Protein AF-A0A7T8K8V7-F1 (afdb_monomer_lite)

Radius of gyration: 13.33 Å; chains: 1; bounding box: 26×23×47 Å

Foldseek 3Di:
DPDPPVVVLQVLLVVLLVVCLPVDAAQAVDPPGDPVVLVVVLVVSCVVSVRDPVCSVVSSVSRYDHD

pLDDT: mean 84.64, std 13.3, range [46.56, 95.31]

Sequence (67 aa):
MTSANANNSLYNDMERISELKNTMPRFNGQQGSNLNMFISNIERIQKVQEISDANTAELAHSYMTGE

Secondary structure (DSSP, 8-state):
--SHHHHHHHHHHHHHHHHHTTSSPPB---TT--HHHHHHHHHHHHHHTT--GGGHHHHHHHTB---

Structure (mmCIF, N/CA/C/O backbone):
data_AF-A0A7T8K8V7-F1
#
_entry.id   AF-A0A7T8K8V7-F1
#
loop_
_atom_site.group_PDB
_atom_site.id
_atom_site.type_symbol
_atom_site.label_atom_id
_atom_site.label_alt_id
_atom_site.label_comp_id
_atom_site.label_asym_id
_atom_site.label_entity_id
_atom_site.label_seq_id
_atom_site.pdbx_PDB_ins_code
_atom_site.Cartn_x
_atom_site.Cartn_y
_atom_site.Cartn_z
_atom_site.occupancy
_atom_site.B_iso_or_equiv
_atom_site.auth_seq_id
_atom_site.auth_comp_id
_atom_site.auth_asym_id
_atom_site.auth_atom_id
_atom_site.pdbx_PDB_model_num
ATOM 1 N N . MET A 1 1 ? -4.999 13.937 28.435 1.00 46.56 1 MET A N 1
ATOM 2 C CA . MET A 1 1 ? -4.707 12.496 28.264 1.00 46.56 1 MET A CA 1
ATOM 3 C C . MET A 1 1 ? -4.864 12.148 26.785 1.00 46.56 1 MET A C 1
ATOM 5 O O . MET A 1 1 ? -5.962 11.798 26.392 1.00 46.56 1 MET A O 1
ATOM 9 N N . THR A 1 2 ? -3.843 12.296 25.936 1.00 48.62 2 THR A N 1
ATOM 10 C CA . THR A 1 2 ? -3.994 12.043 24.480 1.00 48.62 2 THR A CA 1
ATOM 11 C C . THR A 1 2 ? -2.657 11.669 23.827 1.00 48.62 2 THR A C 1
ATOM 13 O O . THR A 1 2 ? -2.175 12.353 22.935 1.00 48.62 2 THR A O 1
ATOM 16 N N . SER A 1 3 ? -2.030 10.582 24.281 1.00 49.59 3 SER A N 1
ATOM 17 C CA . SER A 1 3 ? -0.866 9.992 23.582 1.00 49.59 3 SER A CA 1
ATOM 18 C C . SER A 1 3 ? -0.932 8.468 23.455 1.00 49.59 3 SER A C 1
ATOM 20 O O . SER A 1 3 ? -0.133 7.884 22.736 1.00 49.59 3 SER A O 1
ATOM 22 N N . ALA A 1 4 ? -1.913 7.814 24.085 1.00 51.16 4 ALA A N 1
ATOM 23 C CA . ALA A 1 4 ? -2.072 6.363 24.000 1.00 51.16 4 ALA A CA 1
ATOM 24 C C . ALA A 1 4 ? -2.746 5.890 22.692 1.00 51.16 4 ALA A C 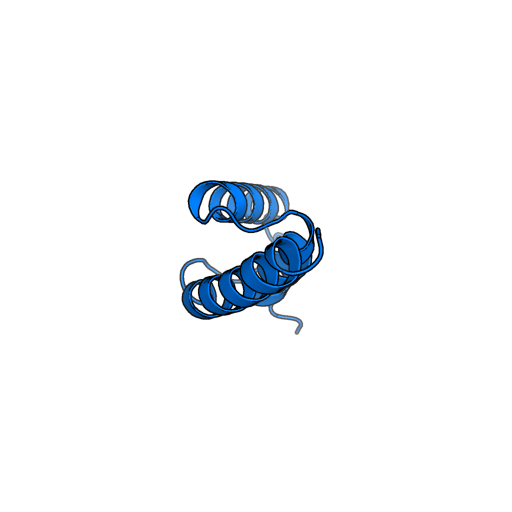1
ATOM 26 O O . ALA A 1 4 ? -2.568 4.741 22.310 1.00 51.16 4 ALA A O 1
ATOM 27 N N . ASN A 1 5 ? -3.487 6.757 21.983 1.00 59.19 5 ASN A N 1
ATOM 28 C CA . ASN A 1 5 ? -4.284 6.340 20.818 1.00 59.19 5 ASN A CA 1
ATOM 29 C C . ASN A 1 5 ? -3.495 6.339 19.492 1.00 59.19 5 ASN A C 1
ATOM 31 O O . ASN A 1 5 ? -3.705 5.475 18.650 1.00 59.19 5 ASN A O 1
ATOM 35 N N . ALA A 1 6 ? -2.541 7.264 19.322 1.00 59.28 6 ALA A N 1
ATOM 36 C CA . ALA A 1 6 ? -1.719 7.331 18.110 1.00 59.28 6 ALA A CA 1
ATOM 37 C C . ALA A 1 6 ? -0.701 6.181 18.048 1.00 59.28 6 ALA A C 1
ATOM 39 O O . ALA A 1 6 ? -0.597 5.507 17.032 1.00 59.28 6 ALA A O 1
ATOM 40 N N . ASN A 1 7 ? -0.018 5.889 19.160 1.00 58.06 7 ASN A N 1
ATOM 41 C CA . ASN A 1 7 ? 0.983 4.817 19.208 1.00 58.06 7 ASN A CA 1
ATOM 42 C C . ASN A 1 7 ? 0.371 3.423 18.995 1.00 58.06 7 ASN A C 1
ATOM 44 O O . ASN A 1 7 ? 1.007 2.568 18.385 1.00 58.06 7 ASN A O 1
ATOM 48 N N . ASN A 1 8 ? -0.868 3.208 19.450 1.00 62.62 8 ASN A N 1
ATOM 49 C CA . ASN A 1 8 ? -1.580 1.947 19.243 1.00 62.62 8 ASN A CA 1
ATOM 50 C C . ASN A 1 8 ? -2.034 1.784 17.781 1.00 62.62 8 ASN A C 1
ATOM 52 O O . ASN A 1 8 ? -1.909 0.707 17.208 1.00 62.62 8 ASN A O 1
ATOM 56 N N . SER A 1 9 ? -2.492 2.873 17.149 1.00 73.94 9 SER A N 1
ATOM 57 C CA . SER A 1 9 ? -2.823 2.884 15.717 1.00 73.94 9 SER A CA 1
ATOM 58 C C . SER A 1 9 ? -1.591 2.620 14.847 1.00 73.94 9 SER A C 1
ATOM 60 O O . SER A 1 9 ? -1.665 1.829 13.916 1.00 73.94 9 SER A O 1
ATOM 62 N N . LEU A 1 10 ? -0.446 3.227 15.178 1.00 77.56 10 LEU A N 1
ATOM 63 C CA . LEU A 1 10 ? 0.798 3.052 14.422 1.00 77.56 10 LEU A CA 1
ATOM 64 C C . LEU A 1 10 ? 1.331 1.614 14.488 1.00 77.56 10 LEU A C 1
ATOM 66 O O . LEU A 1 10 ? 1.781 1.085 13.476 1.00 77.56 10 LEU A O 1
ATOM 70 N N . TYR A 1 11 ? 1.286 0.979 15.663 1.00 79.00 11 TYR A N 1
ATOM 71 C CA . TYR A 1 11 ? 1.720 -0.412 15.819 1.00 79.00 11 TYR A CA 1
ATOM 72 C C . TYR A 1 11 ? 0.845 -1.372 15.000 1.00 79.00 11 TYR A C 1
ATOM 74 O O . TYR A 1 11 ? 1.370 -2.205 14.262 1.00 79.00 11 TYR A O 1
ATOM 82 N N . ASN A 1 12 ? -0.478 -1.193 15.064 1.00 87.31 12 ASN A N 1
ATOM 83 C CA . ASN A 1 12 ? -1.430 -2.013 14.314 1.00 87.31 12 ASN A CA 1
ATOM 84 C C . ASN A 1 12 ? -1.277 -1.845 12.795 1.00 87.31 12 ASN A C 1
ATOM 86 O O . ASN A 1 12 ? -1.390 -2.818 12.054 1.00 87.31 12 ASN A O 1
ATOM 90 N N . ASP A 1 13 ? -0.984 -0.634 12.316 1.00 91.69 13 ASP A N 1
ATOM 91 C CA . ASP A 1 13 ? -0.715 -0.397 10.895 1.00 91.69 13 ASP A CA 1
ATOM 92 C C . ASP A 1 13 ? 0.514 -1.171 10.408 1.00 91.69 13 ASP A C 1
ATOM 94 O O . ASP A 1 13 ? 0.487 -1.744 9.323 1.00 91.69 13 ASP A O 1
ATOM 98 N N . MET A 1 14 ? 1.590 -1.210 11.200 1.00 91.56 14 MET A N 1
ATOM 99 C CA . MET A 1 14 ? 2.825 -1.910 10.826 1.00 91.56 14 MET A CA 1
ATOM 100 C C . MET A 1 14 ? 2.632 -3.427 10.757 1.00 91.56 14 MET A C 1
ATOM 102 O O . MET A 1 14 ? 3.177 -4.075 9.860 1.00 91.56 14 MET A O 1
ATOM 106 N N . GLU A 1 15 ? 1.829 -3.990 11.662 1.00 91.88 15 GLU A N 1
ATOM 107 C CA . GLU A 1 15 ? 1.416 -5.395 11.607 1.00 91.88 15 GLU A CA 1
ATOM 108 C C . GLU A 1 15 ? 0.615 -5.677 10.327 1.00 91.88 15 GLU A C 1
ATOM 110 O O . GLU A 1 15 ? 1.010 -6.535 9.536 1.00 91.88 15 GLU A O 1
ATOM 115 N N . ARG A 1 16 ? -0.417 -4.869 10.042 1.00 90.81 16 ARG A N 1
ATOM 116 C CA . ARG A 1 16 ? -1.229 -4.981 8.815 1.00 90.81 16 ARG A CA 1
ATOM 117 C C . ARG A 1 16 ? -0.383 -4.859 7.550 1.00 90.81 16 ARG A C 1
ATOM 119 O O . ARG A 1 16 ? -0.496 -5.684 6.650 1.00 90.81 16 ARG A O 1
ATOM 126 N N . ILE A 1 17 ? 0.506 -3.865 7.471 1.00 92.44 17 ILE A N 1
ATOM 127 C CA . ILE A 1 17 ? 1.419 -3.689 6.330 1.00 92.44 17 ILE A CA 1
ATOM 128 C C . ILE A 1 17 ? 2.276 -4.942 6.137 1.00 92.44 17 ILE A C 1
ATOM 130 O O . ILE A 1 17 ? 2.460 -5.374 5.002 1.00 92.44 17 ILE A O 1
ATOM 134 N N . SER A 1 18 ? 2.773 -5.552 7.217 1.00 90.69 18 SER A N 1
ATOM 135 C CA . SER A 1 18 ? 3.562 -6.787 7.149 1.00 90.69 18 SER A CA 1
ATOM 136 C C . SER A 1 18 ? 2.791 -7.948 6.511 1.00 90.69 18 SER A C 1
ATOM 138 O O . SER A 1 18 ? 3.347 -8.656 5.670 1.00 90.69 18 SER A O 1
ATOM 140 N N . GLU A 1 19 ? 1.510 -8.104 6.845 1.00 90.38 19 GLU A N 1
ATOM 141 C CA . GLU A 1 19 ? 0.629 -9.129 6.266 1.00 90.38 19 GLU A CA 1
ATOM 142 C C . GLU A 1 19 ? 0.332 -8.882 4.778 1.00 90.38 19 GLU A C 1
ATOM 144 O O . GLU A 1 19 ? 0.116 -9.817 4.004 1.00 90.38 19 GLU A O 1
ATOM 149 N N . LEU A 1 20 ? 0.366 -7.620 4.352 1.00 89.69 20 LEU A N 1
ATOM 150 C CA . LEU A 1 20 ? -0.017 -7.203 3.007 1.00 89.69 20 LEU A CA 1
ATOM 151 C C . LEU A 1 20 ? 1.107 -7.351 1.971 1.00 89.69 20 LEU A C 1
ATOM 153 O O . LEU A 1 20 ? 0.805 -7.452 0.786 1.00 89.69 20 LEU A O 1
ATOM 157 N N . LYS A 1 21 ? 2.382 -7.459 2.372 1.00 82.19 21 LYS A N 1
ATOM 158 C CA . LYS A 1 21 ? 3.586 -7.398 1.498 1.00 82.19 21 LYS A CA 1
ATOM 159 C C . LYS A 1 21 ? 3.590 -8.278 0.235 1.00 82.19 21 LYS A C 1
ATOM 161 O O . LYS A 1 21 ? 4.406 -8.051 -0.656 1.00 82.19 21 LYS A O 1
ATOM 166 N N . ASN A 1 22 ? 2.712 -9.279 0.143 1.00 82.88 22 ASN A N 1
ATOM 167 C CA . ASN A 1 22 ? 2.612 -10.209 -0.987 1.00 82.88 22 ASN A CA 1
ATOM 168 C C . ASN A 1 22 ? 1.209 -10.285 -1.625 1.00 82.88 22 ASN A C 1
ATOM 170 O O . ASN A 1 22 ? 0.945 -11.190 -2.413 1.00 82.88 22 ASN A O 1
ATOM 174 N N . THR A 1 23 ? 0.293 -9.371 -1.295 1.00 87.25 23 THR A N 1
ATOM 175 C CA . THR A 1 23 ? -1.097 -9.404 -1.795 1.00 87.25 23 THR A CA 1
ATOM 176 C C . THR A 1 23 ? -1.289 -8.709 -3.143 1.00 87.25 23 THR A C 1
ATOM 178 O O . THR A 1 23 ? -2.335 -8.878 -3.769 1.00 87.25 23 THR A O 1
ATOM 181 N N . MET A 1 24 ? -0.287 -7.967 -3.627 1.00 86.38 24 MET A N 1
ATOM 182 C CA . MET A 1 24 ? -0.277 -7.406 -4.978 1.00 86.38 24 MET A CA 1
ATOM 183 C C . MET A 1 24 ? 1.115 -7.480 -5.625 1.00 86.38 24 MET A C 1
ATOM 185 O O . MET A 1 24 ? 2.117 -7.571 -4.908 1.00 86.38 24 MET A O 1
ATOM 189 N N . PRO A 1 25 ? 1.198 -7.440 -6.971 1.00 86.06 25 PRO A N 1
ATOM 190 C CA . PRO A 1 25 ? 2.468 -7.363 -7.682 1.00 86.06 25 PRO A CA 1
ATOM 191 C C . PRO A 1 25 ? 3.290 -6.151 -7.247 1.00 86.06 25 PRO A C 1
ATOM 193 O O . PRO A 1 25 ? 2.747 -5.072 -7.001 1.00 86.06 25 PRO A O 1
ATOM 196 N N . ARG A 1 26 ? 4.609 -6.330 -7.189 1.00 89.69 26 ARG A N 1
ATOM 197 C CA . ARG A 1 26 ? 5.529 -5.262 -6.805 1.00 89.69 26 ARG A CA 1
ATOM 198 C C . ARG A 1 26 ? 5.746 -4.272 -7.946 1.00 89.69 26 ARG A C 1
ATOM 200 O O . ARG A 1 26 ? 5.768 -4.648 -9.117 1.00 89.69 26 ARG A O 1
ATOM 207 N N . PHE A 1 27 ? 5.917 -3.005 -7.591 1.00 92.19 27 PHE A N 1
ATOM 208 C CA . PHE A 1 27 ? 6.266 -1.935 -8.512 1.00 92.19 27 PHE A CA 1
ATOM 209 C C . PHE A 1 27 ? 7.787 -1.802 -8.598 1.00 92.19 27 PHE A C 1
ATOM 211 O O . PHE A 1 27 ? 8.456 -1.561 -7.596 1.00 92.19 27 PHE A O 1
ATOM 218 N N . ASN A 1 28 ? 8.334 -1.960 -9.801 1.00 90.06 28 ASN A N 1
ATOM 219 C CA . ASN A 1 28 ? 9.779 -1.968 -10.037 1.00 90.06 28 ASN A CA 1
ATOM 220 C C . ASN A 1 28 ? 10.324 -0.653 -10.619 1.00 90.06 28 ASN A C 1
ATOM 222 O O . ASN A 1 28 ? 11.509 -0.560 -10.907 1.00 90.06 28 ASN A O 1
ATOM 226 N N . GLY A 1 29 ? 9.471 0.352 -10.853 1.00 87.81 29 GLY A N 1
ATOM 227 C CA . GLY A 1 29 ? 9.890 1.655 -11.378 1.00 87.81 29 GLY A CA 1
ATOM 228 C C . GLY A 1 29 ? 10.487 1.646 -12.792 1.00 87.81 29 GLY A C 1
ATOM 229 O O . GLY A 1 29 ? 10.934 2.691 -13.261 1.00 87.81 29 GLY A O 1
ATOM 230 N N . GLN A 1 30 ? 10.491 0.509 -13.498 1.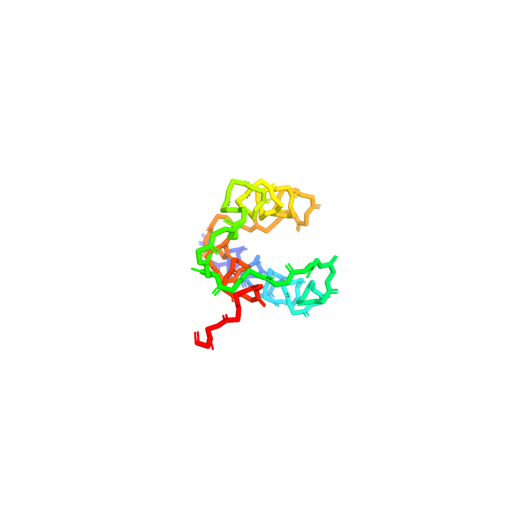00 88.31 30 GLN A N 1
ATOM 231 C CA . GLN A 1 30 ? 11.067 0.405 -14.839 1.00 88.31 30 GLN A CA 1
ATOM 232 C C . GLN A 1 30 ? 10.213 1.142 -15.877 1.00 88.31 30 GLN A C 1
ATOM 234 O O . GLN A 1 30 ? 9.007 1.339 -15.701 1.00 88.31 30 GLN A O 1
ATOM 239 N N . GLN A 1 31 ? 10.825 1.538 -16.996 1.00 81.69 31 GLN A N 1
ATOM 240 C CA . GLN A 1 31 ? 10.103 2.156 -18.107 1.00 81.69 31 GLN A CA 1
ATOM 241 C C . GLN A 1 31 ? 8.988 1.216 -18.600 1.00 81.69 31 GLN A C 1
ATOM 243 O O . GLN A 1 31 ? 9.236 0.056 -18.911 1.00 81.69 31 GLN A O 1
ATOM 248 N N . GLY A 1 32 ? 7.751 1.717 -18.650 1.00 81.00 32 GLY A N 1
ATOM 249 C CA . GLY A 1 32 ? 6.564 0.919 -18.985 1.00 81.00 32 GLY A CA 1
ATOM 250 C C . GLY A 1 32 ? 5.818 0.342 -17.776 1.00 81.00 32 GLY A C 1
ATOM 251 O O . GLY A 1 32 ? 4.713 -0.172 -17.942 1.00 81.00 32 GLY A O 1
ATOM 252 N N . SER A 1 33 ? 6.357 0.476 -16.558 1.00 85.00 33 SER A N 1
ATOM 253 C CA . SER A 1 33 ? 5.606 0.185 -15.335 1.00 85.00 33 SER A CA 1
ATOM 254 C C . SER A 1 33 ? 4.431 1.160 -15.175 1.00 85.00 33 SER A C 1
ATOM 256 O O . SER A 1 33 ? 4.537 2.364 -15.420 1.00 85.00 33 SER A O 1
ATOM 258 N N . ASN A 1 34 ? 3.266 0.633 -14.792 1.00 90.12 34 ASN A N 1
ATOM 259 C CA . ASN A 1 34 ? 2.050 1.432 -1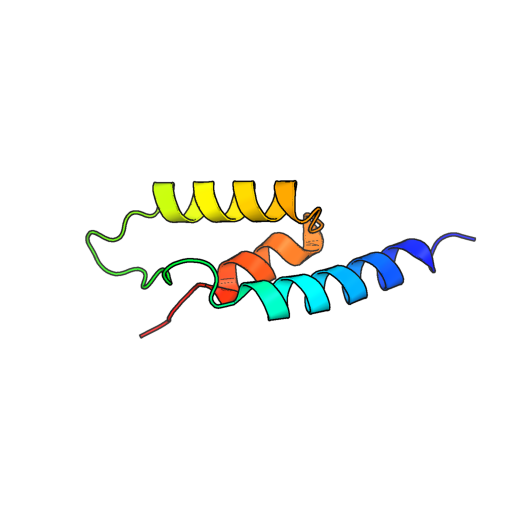4.668 1.00 90.12 34 ASN A CA 1
ATOM 260 C C . ASN A 1 34 ? 1.979 2.098 -13.286 1.00 90.12 34 ASN A C 1
ATOM 262 O O . ASN A 1 34 ? 1.345 1.582 -12.365 1.00 90.12 34 ASN A O 1
ATOM 266 N N . LEU A 1 35 ? 2.633 3.256 -13.161 1.00 91.25 35 LEU A N 1
ATOM 267 C CA . LEU A 1 35 ? 2.656 4.060 -11.935 1.00 91.25 35 LEU A CA 1
ATOM 268 C C . LEU A 1 35 ? 1.244 4.395 -11.427 1.00 91.25 35 LEU A C 1
ATOM 270 O O . LEU A 1 35 ? 0.986 4.306 -10.231 1.00 91.25 35 LEU A O 1
ATOM 274 N N . ASN A 1 36 ? 0.314 4.723 -12.328 1.00 93.56 36 ASN A N 1
ATOM 275 C CA . ASN A 1 36 ? -1.056 5.072 -11.944 1.00 93.56 36 ASN A CA 1
ATOM 276 C C . ASN A 1 36 ? -1.779 3.886 -11.297 1.00 93.56 36 ASN A C 1
ATOM 278 O O . ASN A 1 36 ? -2.440 4.049 -10.277 1.00 93.56 36 ASN A O 1
ATOM 282 N N . MET A 1 37 ? -1.618 2.681 -11.853 1.00 92.69 37 MET A N 1
ATOM 283 C CA . MET A 1 37 ? -2.197 1.466 -11.274 1.00 92.69 37 MET A CA 1
ATOM 284 C C . MET A 1 37 ? -1.585 1.143 -9.909 1.00 92.69 37 MET A C 1
ATOM 286 O O . MET A 1 37 ? -2.309 0.749 -8.997 1.00 92.69 37 MET A O 1
ATOM 290 N N . PHE A 1 38 ? -0.273 1.339 -9.751 1.00 93.81 38 PHE A N 1
ATOM 291 C CA . PHE A 1 38 ? 0.389 1.187 -8.458 1.00 93.81 38 PHE A CA 1
ATOM 292 C C . PHE A 1 38 ? -0.203 2.139 -7.409 1.00 93.81 38 PHE A C 1
ATOM 294 O O . PHE A 1 38 ? -0.645 1.675 -6.361 1.00 93.81 38 PHE A O 1
ATOM 301 N N . ILE A 1 39 ? -0.302 3.437 -7.718 1.00 94.19 39 ILE A N 1
ATOM 302 C CA . ILE A 1 39 ? -0.874 4.445 -6.811 1.00 94.19 39 ILE A CA 1
ATOM 303 C C . ILE A 1 39 ? -2.316 4.083 -6.433 1.00 94.19 39 ILE A C 1
ATOM 305 O O . ILE A 1 39 ? -2.636 4.012 -5.248 1.00 94.19 39 ILE A O 1
ATOM 309 N N . SER A 1 40 ? -3.168 3.760 -7.412 1.00 94.75 40 SER A N 1
ATOM 310 C CA . SER A 1 40 ? -4.563 3.381 -7.144 1.00 94.75 40 SER A CA 1
ATOM 311 C C . SER A 1 40 ? -4.690 2.137 -6.260 1.00 94.75 40 SER A C 1
ATOM 313 O O . SER A 1 40 ? -5.612 2.047 -5.447 1.00 94.75 40 SER A O 1
ATOM 315 N N . ASN A 1 41 ? -3.778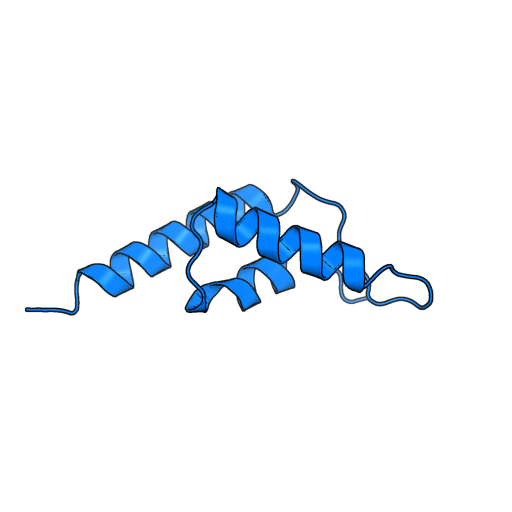 1.170 -6.388 1.00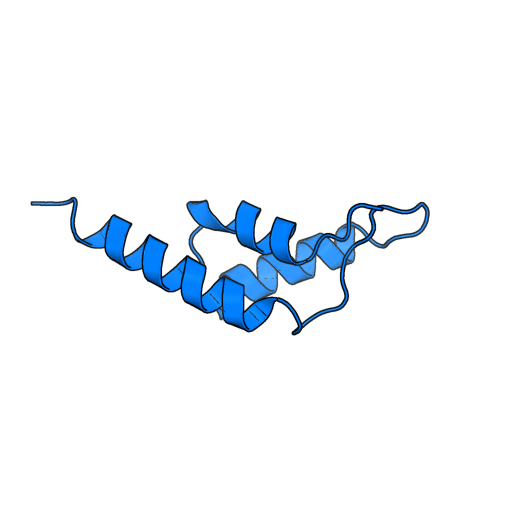 94.06 41 ASN A N 1
ATOM 316 C CA . ASN A 1 41 ? -3.775 -0.001 -5.516 1.00 94.06 41 ASN A CA 1
ATOM 317 C C . ASN A 1 41 ? -3.361 0.357 -4.084 1.00 94.06 41 ASN A C 1
ATOM 319 O O . ASN A 1 41 ? -3.999 -0.122 -3.148 1.00 94.06 41 ASN A O 1
ATOM 323 N N . ILE A 1 42 ? -2.355 1.220 -3.903 1.00 95.31 42 ILE A N 1
ATOM 324 C CA . ILE A 1 42 ? -1.941 1.703 -2.577 1.00 95.31 42 ILE A CA 1
ATOM 325 C C . ILE A 1 42 ? -3.088 2.437 -1.880 1.00 95.31 42 ILE A C 1
ATOM 327 O O . ILE A 1 42 ? -3.429 2.077 -0.756 1.00 95.31 42 ILE A O 1
ATOM 331 N N . GLU A 1 43 ? -3.746 3.381 -2.555 1.00 94.94 43 GLU A N 1
ATOM 332 C CA . GLU A 1 43 ? -4.894 4.119 -2.004 1.00 94.94 43 GLU A CA 1
ATOM 333 C C . GLU A 1 43 ? -6.049 3.182 -1.621 1.00 94.94 43 GLU A C 1
ATOM 335 O O . GLU A 1 43 ? -6.679 3.321 -0.569 1.00 94.94 43 GLU A O 1
ATOM 340 N N . ARG A 1 44 ? -6.323 2.176 -2.462 1.00 94.75 44 ARG A N 1
ATOM 341 C CA . ARG A 1 44 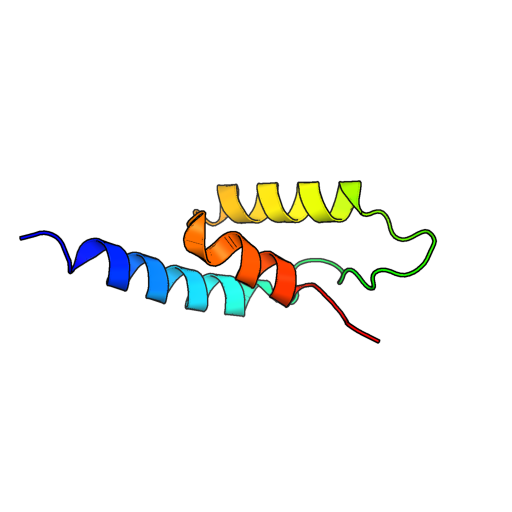? -7.357 1.179 -2.179 1.00 94.75 44 ARG A CA 1
ATOM 342 C C . ARG A 1 44 ? -7.014 0.350 -0.946 1.00 94.75 44 ARG A C 1
ATOM 344 O O . ARG A 1 44 ? -7.892 0.139 -0.111 1.00 94.75 44 ARG A O 1
ATOM 351 N N . ILE A 1 45 ? -5.782 -0.145 -0.843 1.00 92.94 45 ILE A N 1
ATOM 352 C CA . ILE A 1 45 ? -5.348 -0.966 0.293 1.00 92.94 45 ILE A CA 1
ATOM 353 C C . ILE A 1 45 ? -5.367 -0.131 1.567 1.00 92.94 45 ILE A C 1
ATOM 355 O O . ILE A 1 45 ? -5.949 -0.579 2.551 1.00 92.94 45 ILE A O 1
ATOM 359 N N . GLN A 1 46 ? -4.829 1.090 1.525 1.00 93.62 46 GLN A N 1
ATOM 360 C CA . GLN A 1 46 ? -4.855 2.023 2.645 1.00 93.62 46 GLN A CA 1
ATOM 361 C C . GLN A 1 46 ? -6.279 2.179 3.192 1.00 93.62 46 GLN A C 1
ATOM 363 O O . GLN A 1 46 ? -6.511 2.000 4.385 1.00 93.62 46 GLN A O 1
ATOM 368 N N . LYS A 1 47 ? -7.250 2.441 2.309 1.00 93.44 47 LYS A N 1
ATOM 369 C CA . LYS A 1 47 ? -8.648 2.640 2.699 1.00 93.44 47 LYS A CA 1
ATOM 370 C C . LYS A 1 47 ? -9.310 1.373 3.242 1.00 93.44 47 LYS A C 1
ATOM 372 O O . LYS A 1 47 ? -10.053 1.454 4.211 1.00 93.44 47 LYS A O 1
ATOM 377 N N . VAL A 1 48 ? -9.086 0.220 2.610 1.00 92.69 48 VAL A N 1
ATOM 378 C CA . VAL A 1 48 ? -9.713 -1.054 3.015 1.00 92.69 48 VAL A CA 1
ATOM 379 C C . VAL A 1 48 ? -9.142 -1.568 4.334 1.00 92.69 48 VAL A C 1
ATOM 381 O O . VAL A 1 48 ? -9.877 -2.127 5.138 1.00 92.69 48 VAL A O 1
ATOM 384 N N . GLN A 1 49 ? -7.841 -1.391 4.539 1.00 91.00 49 GLN A N 1
ATOM 385 C CA . GLN A 1 49 ? -7.119 -1.865 5.721 1.00 91.00 49 GLN A CA 1
ATOM 386 C C . GLN A 1 49 ? -7.061 -0.807 6.825 1.00 91.00 49 GLN A C 1
ATOM 388 O O . GLN A 1 49 ? -6.429 -1.036 7.856 1.00 91.00 49 GLN A O 1
ATOM 393 N N . GLU A 1 50 ? -7.707 0.342 6.598 1.00 91.88 50 GLU A N 1
ATOM 394 C CA . GLU A 1 50 ? -7.745 1.488 7.505 1.00 91.88 50 GLU A CA 1
ATOM 395 C C . GLU A 1 50 ? -6.341 1.887 7.990 1.00 91.88 50 GLU A C 1
ATOM 397 O O . GLU A 1 50 ? -6.144 2.190 9.164 1.00 91.88 50 GLU A O 1
ATOM 402 N N . ILE A 1 51 ? -5.355 1.840 7.086 1.00 91.44 51 ILE A N 1
ATOM 403 C CA . ILE A 1 51 ? -3.974 2.237 7.376 1.00 91.44 51 ILE A CA 1
ATOM 404 C C . ILE A 1 51 ? -3.930 3.758 7.454 1.00 91.44 51 ILE A C 1
ATOM 406 O O . ILE A 1 51 ? -4.439 4.454 6.570 1.00 91.44 51 ILE A O 1
ATOM 410 N N . SER A 1 52 ? -3.301 4.289 8.499 1.00 90.75 52 SER A N 1
ATOM 411 C CA . SER A 1 52 ? -3.198 5.735 8.661 1.00 90.75 52 SER A CA 1
ATOM 412 C C . SER A 1 52 ? -2.396 6.394 7.535 1.00 90.75 52 SER A C 1
ATOM 414 O O . SER A 1 52 ? -1.457 5.823 6.969 1.00 90.75 52 SER A O 1
ATOM 416 N N . ASP A 1 53 ? -2.716 7.658 7.255 1.00 88.75 53 ASP A N 1
ATOM 417 C CA . ASP A 1 53 ? -1.948 8.482 6.313 1.00 88.75 53 ASP A CA 1
ATOM 418 C C . ASP A 1 53 ? -0.451 8.507 6.675 1.00 88.75 53 ASP A C 1
ATOM 420 O O . ASP A 1 53 ? 0.406 8.472 5.794 1.00 88.75 53 ASP A O 1
ATOM 424 N N . ALA A 1 54 ? -0.129 8.469 7.976 1.00 88.19 54 ALA A N 1
ATOM 425 C CA . ALA A 1 54 ? 1.242 8.458 8.485 1.00 88.19 54 ALA A CA 1
ATOM 426 C C . ALA A 1 54 ? 2.067 7.249 8.005 1.00 88.19 54 ALA A C 1
ATOM 428 O O . ALA A 1 54 ? 3.280 7.370 7.848 1.00 88.19 54 ALA A O 1
ATOM 429 N N . ASN A 1 55 ? 1.421 6.111 7.733 1.00 90.94 55 ASN A N 1
ATOM 430 C CA . ASN A 1 55 ? 2.079 4.856 7.355 1.00 90.94 55 ASN A CA 1
ATOM 431 C C . ASN A 1 55 ? 1.829 4.441 5.901 1.00 90.94 55 ASN A C 1
ATOM 433 O O . ASN A 1 55 ? 2.299 3.396 5.453 1.00 90.94 55 ASN A O 1
ATOM 437 N N . THR A 1 56 ? 1.139 5.275 5.125 1.00 91.38 56 THR A N 1
ATOM 438 C CA . THR A 1 56 ? 0.868 4.999 3.706 1.00 91.38 56 THR A CA 1
ATOM 439 C C . THR A 1 56 ? 2.149 4.974 2.873 1.00 91.38 56 THR A C 1
ATOM 441 O O . THR A 1 56 ? 2.263 4.198 1.925 1.00 91.38 56 THR A O 1
ATOM 444 N N . ALA A 1 57 ? 3.157 5.758 3.265 1.00 92.00 57 ALA A N 1
ATOM 445 C CA . ALA A 1 57 ? 4.483 5.704 2.655 1.00 92.00 57 ALA A CA 1
ATOM 446 C C . ALA A 1 57 ? 5.171 4.345 2.882 1.00 92.00 57 ALA A C 1
ATOM 448 O O . ALA A 1 57 ? 5.752 3.795 1.949 1.00 92.00 57 ALA A O 1
ATOM 449 N N . GLU A 1 58 ? 5.058 3.775 4.087 1.00 93.75 58 GLU A N 1
ATOM 450 C CA . GLU A 1 58 ? 5.627 2.458 4.399 1.00 93.75 58 GLU A CA 1
ATOM 451 C C . GLU A 1 58 ? 4.883 1.343 3.653 1.00 93.75 58 GLU A C 1
ATOM 453 O O . GLU A 1 58 ? 5.507 0.437 3.101 1.00 93.75 58 GLU A O 1
ATOM 458 N N . LEU A 1 59 ? 3.554 1.452 3.544 1.00 94.31 59 LEU A N 1
ATOM 459 C CA . LEU A 1 59 ? 2.752 0.569 2.699 1.00 94.31 59 LEU A CA 1
ATOM 460 C C . LEU A 1 59 ? 3.254 0.598 1.249 1.00 94.31 59 LEU A C 1
ATOM 462 O O . LEU A 1 59 ? 3.548 -0.458 0.692 1.00 94.31 59 LEU A O 1
ATOM 466 N N . ALA A 1 60 ? 3.396 1.783 0.648 1.00 93.56 60 ALA A N 1
ATOM 467 C CA . ALA A 1 60 ? 3.905 1.935 -0.715 1.00 93.56 60 ALA A CA 1
ATOM 468 C C . ALA A 1 60 ? 5.300 1.323 -0.876 1.00 93.56 60 ALA A C 1
ATOM 470 O O . ALA A 1 60 ? 5.526 0.530 -1.791 1.00 93.56 60 ALA A O 1
ATOM 471 N N . HIS A 1 61 ? 6.206 1.629 0.052 1.00 92.44 61 HIS A N 1
ATOM 472 C CA . HIS A 1 61 ? 7.569 1.114 0.053 1.00 92.44 61 HIS A CA 1
ATOM 473 C C . HIS A 1 61 ? 7.613 -0.417 0.128 1.00 92.44 61 HIS A C 1
ATOM 475 O O . HIS A 1 61 ? 8.402 -1.047 -0.574 1.00 92.44 61 HIS A O 1
ATOM 481 N N . SER A 1 62 ? 6.707 -1.032 0.892 1.00 92.62 62 SER A N 1
ATOM 482 C CA . SER A 1 62 ? 6.629 -2.487 1.051 1.00 92.62 62 SER A CA 1
ATOM 483 C C . SER A 1 62 ? 6.363 -3.250 -0.258 1.00 92.62 62 SER A C 1
ATOM 485 O O . SER A 1 62 ? 6.731 -4.422 -0.379 1.00 92.62 62 SER A O 1
ATOM 487 N N . TYR A 1 63 ? 5.788 -2.569 -1.253 1.00 93.06 63 TYR A N 1
ATOM 488 C CA . TYR A 1 63 ? 5.515 -3.107 -2.583 1.00 93.06 63 TYR A CA 1
ATOM 489 C C . TYR A 1 63 ? 6.469 -2.609 -3.663 1.00 93.06 63 TYR A C 1
ATOM 491 O O . TYR A 1 63 ? 6.295 -2.971 -4.825 1.00 93.06 63 TYR A O 1
ATOM 499 N N . MET A 1 64 ? 7.474 -1.807 -3.328 1.00 91.19 64 MET A N 1
ATOM 500 C CA . MET A 1 64 ? 8.513 -1.448 -4.285 1.00 91.19 64 MET A CA 1
ATOM 501 C C . MET A 1 64 ? 9.598 -2.532 -4.305 1.00 91.19 64 MET A C 1
ATOM 503 O O . MET A 1 64 ? 10.038 -3.024 -3.266 1.00 91.19 64 MET A O 1
ATOM 507 N N . THR A 1 65 ? 10.044 -2.926 -5.494 1.00 83.25 65 THR A N 1
ATOM 508 C CA . THR A 1 65 ? 11.326 -3.622 -5.676 1.00 83.25 65 THR A CA 1
ATOM 509 C C . THR A 1 65 ? 12.283 -2.642 -6.316 1.00 83.25 65 THR A C 1
ATOM 511 O O . THR A 1 65 ? 12.178 -2.382 -7.512 1.00 83.25 65 THR A O 1
ATOM 514 N N . GLY A 1 66 ? 13.177 -2.064 -5.519 1.00 63.50 66 GLY A N 1
ATOM 515 C CA . GLY A 1 66 ? 14.334 -1.376 -6.073 1.00 63.50 66 GLY A CA 1
ATOM 516 C C . GLY A 1 66 ? 15.309 -2.418 -6.606 1.00 63.50 66 GLY A C 1
ATOM 517 O O . GLY A 1 66 ? 15.922 -3.124 -5.809 1.00 63.50 66 GLY A O 1
ATOM 518 N N . GLU A 1 67 ? 15.421 -2.517 -7.926 1.00 52.09 67 GLU A N 1
ATOM 519 C CA . GLU A 1 67 ? 16.607 -3.034 -8.616 1.00 52.09 67 GLU A CA 1
ATOM 520 C C . GLU A 1 67 ? 17.140 -1.941 -9.541 1.00 52.09 67 GLU A C 1
ATOM 522 O O . GLU A 1 67 ? 16.314 -1.327 -10.260 1.00 52.09 67 GLU A O 1
#

Organism: Caligus rogercresseyi (NCBI:txid217165)